Protein AF-A0A9Q3GVM1-F1 (afdb_monomer)

Radius of gyration: 30.24 Å; Cα contacts (8 Å, |Δi|>4): 97; chains: 1; bounding box: 87×35×81 Å

Organism: NCBI:txid1389203

Sequence (156 aa):
MEDAHLLWEKINEQYASKTAINCGHVIMNWVSIVYKGNLDKFIKKCQKSLVNIASVSIKISPDVLSYIILWKLCDNRSMSHLADNLAMSTEATENPSNNLNQLQNYARNLESKQKTHKEEQQSTALISTSSNNPSCLVYYCANGILNPLNTTHKPN

Secondary structure (DSSP, 8-state):
-HHHHHHHHHHHHHHSTTSHHHHHHHHHHHHT----S-HHHHHHHHHHHHHHHHHTT----HHHHHHHHHHHHHTSTTTHHHHHHHHT-HHHHH-HHHHHHHHHHHHHHHHHHHHHHHHHHHS-------------------TT---TT-------

Solvent-accessible surface area (backbone atoms only — not comparable to full-atom values): 9407 Å² total; per-residue (Å²): 122,69,67,61,54,55,51,49,49,54,49,46,56,65,69,30,51,72,26,70,66,47,40,47,52,48,51,51,57,51,68,68,58,67,66,80,90,46,66,69,66,40,48,54,51,50,55,56,40,52,54,50,41,60,65,31,71,62,91,68,61,46,41,60,51,16,51,52,56,33,53,42,34,40,83,38,80,90,37,26,67,59,28,54,58,40,69,74,29,65,73,33,26,59,30,42,65,44,31,47,49,54,51,50,52,51,53,54,54,53,54,52,55,54,49,55,59,51,51,64,73,67,69,80,78,86,83,87,75,92,66,97,72,79,83,83,76,84,80,78,75,72,86,88,56,84,59,94,85,68,88,79,82,82,82,132

Mean predicted aligned error: 15.11 Å

pLDDT: mean 78.0, std 19.66, range [35.25, 97.31]

Structure (mmCIF, N/CA/C/O backbone):
data_AF-A0A9Q3GVM1-F1
#
_entry.id   AF-A0A9Q3GVM1-F1
#
loop_
_atom_site.group_PDB
_atom_site.id
_atom_site.type_symbol
_atom_site.label_atom_id
_atom_site.label_alt_id
_atom_site.label_comp_id
_atom_site.label_asym_id
_atom_site.label_entity_id
_atom_site.label_seq_id
_atom_site.pdbx_PDB_ins_code
_atom_site.Cartn_x
_atom_site.Cartn_y
_atom_site.Cartn_z
_atom_site.occupancy
_atom_site.B_iso_or_equiv
_atom_site.auth_seq_id
_atom_site.auth_comp_id
_atom_site.auth_asym_id
_atom_site.auth_atom_id
_atom_site.pdbx_PDB_model_num
ATOM 1 N N . MET A 1 1 ? 37.109 -9.258 -25.717 1.00 55.88 1 MET A N 1
ATOM 2 C CA . MET A 1 1 ? 36.648 -8.977 -24.338 1.00 55.88 1 MET A CA 1
ATOM 3 C C . MET A 1 1 ? 35.441 -8.034 -24.349 1.00 55.88 1 MET A C 1
ATOM 5 O O . MET A 1 1 ? 34.620 -8.151 -23.452 1.00 55.88 1 MET A O 1
ATOM 9 N N . GLU A 1 2 ? 35.273 -7.209 -25.397 1.00 60.53 2 GLU A N 1
ATOM 10 C CA . GLU A 1 2 ? 34.075 -6.398 -25.709 1.00 60.53 2 GLU A CA 1
ATOM 11 C C . GLU A 1 2 ? 32.703 -7.075 -25.522 1.00 60.53 2 GLU A C 1
ATOM 13 O O . GLU A 1 2 ? 31.755 -6.427 -25.086 1.00 60.53 2 GLU A O 1
ATOM 18 N N . ASP A 1 3 ? 32.575 -8.365 -25.839 1.00 79.94 3 ASP A N 1
ATOM 19 C CA . ASP A 1 3 ? 31.263 -9.016 -25.991 1.00 79.94 3 ASP A CA 1
ATOM 20 C C . ASP A 1 3 ? 30.496 -9.179 -24.664 1.00 79.94 3 ASP A C 1
ATOM 22 O O . ASP A 1 3 ? 29.283 -8.989 -24.587 1.00 79.94 3 ASP A O 1
ATOM 26 N N . ALA A 1 4 ? 31.217 -9.465 -23.575 1.00 83.88 4 ALA A N 1
ATOM 27 C CA . ALA A 1 4 ? 30.615 -9.628 -22.251 1.00 83.88 4 ALA A CA 1
ATOM 28 C C . ALA A 1 4 ? 30.159 -8.287 -21.652 1.00 83.88 4 ALA A C 1
ATOM 30 O O . ALA A 1 4 ? 29.142 -8.237 -20.962 1.00 83.88 4 ALA A O 1
ATOM 31 N N . HIS A 1 5 ? 30.885 -7.202 -21.936 1.00 84.81 5 HIS A N 1
ATOM 32 C CA . HIS A 1 5 ? 30.532 -5.862 -21.470 1.00 84.81 5 HIS A CA 1
ATOM 33 C C . HIS A 1 5 ? 29.273 -5.347 -22.176 1.00 84.81 5 HIS A C 1
ATOM 35 O O . HIS A 1 5 ? 28.355 -4.877 -21.514 1.00 84.81 5 HIS A O 1
ATOM 41 N N . LEU A 1 6 ? 29.185 -5.516 -23.500 1.00 87.19 6 LEU A N 1
ATOM 42 C CA . LEU A 1 6 ? 27.993 -5.166 -24.282 1.00 87.19 6 LEU A CA 1
ATOM 43 C C . LEU A 1 6 ? 26.763 -5.981 -23.864 1.00 87.19 6 LEU A C 1
ATOM 45 O O . LEU A 1 6 ? 25.651 -5.454 -23.807 1.00 87.19 6 LEU A O 1
ATOM 49 N N . LEU A 1 7 ? 26.947 -7.267 -23.549 1.00 85.88 7 LEU A N 1
ATOM 50 C CA . LEU A 1 7 ? 25.876 -8.102 -23.010 1.00 85.88 7 LEU A CA 1
ATOM 51 C C . LEU A 1 7 ? 25.426 -7.609 -21.628 1.00 85.88 7 LEU A C 1
ATOM 53 O O . LEU A 1 7 ? 24.225 -7.500 -21.382 1.00 85.88 7 LEU A O 1
ATOM 57 N N . TRP A 1 8 ? 26.371 -7.284 -20.743 1.00 86.19 8 TRP A N 1
ATOM 58 C CA . TRP A 1 8 ? 26.074 -6.746 -19.417 1.00 86.19 8 TRP A CA 1
ATOM 59 C C . TRP A 1 8 ? 25.360 -5.397 -19.488 1.00 86.19 8 TRP A C 1
ATOM 61 O O . TRP A 1 8 ? 24.396 -5.186 -18.761 1.00 86.19 8 TRP A O 1
ATOM 71 N N . GLU A 1 9 ? 25.773 -4.513 -20.394 1.00 84.06 9 GLU A N 1
ATOM 72 C CA . GLU A 1 9 ? 25.133 -3.220 -20.621 1.00 84.06 9 GLU A CA 1
ATOM 73 C C . GLU A 1 9 ? 23.702 -3.393 -21.129 1.00 84.06 9 GLU A C 1
ATOM 75 O O . GLU A 1 9 ? 22.794 -2.817 -20.545 1.00 84.06 9 GLU A O 1
ATOM 80 N N . LYS A 1 10 ? 23.456 -4.281 -22.102 1.00 81.06 10 LYS A N 1
ATOM 81 C CA . LYS A 1 10 ? 22.091 -4.597 -22.564 1.00 81.06 10 LYS A CA 1
ATOM 82 C C . LYS A 1 10 ? 21.211 -5.199 -21.470 1.00 81.06 10 LYS A C 1
ATOM 84 O O . LYS A 1 10 ? 20.034 -4.861 -21.378 1.00 81.06 10 LYS A O 1
ATOM 89 N N . ILE A 1 11 ? 21.752 -6.097 -20.646 1.00 78.12 11 ILE A N 1
ATOM 90 C CA . ILE A 1 11 ? 21.030 -6.654 -19.492 1.00 78.12 11 ILE A CA 1
ATOM 91 C C . ILE A 1 11 ? 20.723 -5.529 -18.504 1.00 78.12 11 ILE A C 1
ATOM 93 O O . ILE A 1 11 ? 19.580 -5.368 -18.087 1.00 78.12 11 ILE A O 1
ATOM 97 N N . ASN A 1 12 ? 21.715 -4.714 -18.159 1.00 78.56 12 ASN A N 1
ATOM 98 C CA . ASN A 1 12 ? 21.537 -3.614 -17.229 1.00 78.56 12 ASN A CA 1
ATOM 99 C C . ASN A 1 12 ? 20.555 -2.573 -17.774 1.00 78.56 12 ASN A C 1
ATOM 101 O O . ASN A 1 12 ? 19.733 -2.090 -17.019 1.00 78.56 12 ASN A O 1
ATOM 105 N N . GLU A 1 13 ? 20.560 -2.276 -19.070 1.00 75.06 13 GLU A N 1
ATOM 106 C CA . GLU A 1 13 ? 19.578 -1.401 -19.705 1.00 75.06 13 GLU A CA 1
ATOM 107 C C . GLU A 1 13 ? 18.172 -1.983 -19.641 1.00 75.06 13 GLU A C 1
ATOM 109 O O . GLU A 1 13 ? 17.258 -1.245 -19.310 1.00 75.06 13 GLU A O 1
ATOM 114 N N . GLN A 1 14 ? 17.981 -3.280 -19.908 1.00 69.75 14 GLN A N 1
ATOM 115 C CA . GLN A 1 14 ? 16.661 -3.929 -19.881 1.00 69.75 14 GLN A CA 1
ATOM 116 C C . GLN A 1 14 ? 16.097 -4.083 -18.460 1.00 69.75 14 GLN A C 1
ATOM 118 O O . GLN A 1 14 ? 14.895 -3.904 -18.234 1.00 69.75 14 GLN A O 1
ATOM 123 N N . TYR A 1 15 ? 16.964 -4.390 -17.496 1.00 66.56 15 TYR A N 1
ATOM 124 C CA . TYR A 1 15 ? 16.603 -4.632 -16.097 1.00 66.56 15 TYR A CA 1
ATOM 125 C C . TYR A 1 15 ? 16.857 -3.429 -15.180 1.00 66.56 15 TYR A C 1
ATOM 127 O O . TYR A 1 15 ? 16.572 -3.502 -13.982 1.00 66.56 15 TYR A O 1
ATOM 135 N N . ALA A 1 16 ? 17.348 -2.309 -15.716 1.00 69.81 16 ALA A N 1
ATOM 136 C CA . ALA A 1 16 ? 17.478 -1.065 -14.973 1.00 69.81 16 ALA A CA 1
ATOM 137 C C . ALA A 1 16 ? 16.111 -0.648 -14.444 1.00 69.81 16 ALA A C 1
ATOM 139 O O . ALA A 1 16 ? 15.086 -0.749 -15.124 1.00 69.81 16 ALA A O 1
ATOM 140 N N . SER A 1 17 ? 16.107 -0.084 -13.238 1.00 63.31 17 SER A N 1
ATOM 141 C CA . SER A 1 17 ? 14.881 0.294 -12.537 1.00 63.31 17 SER A CA 1
ATOM 142 C C . SER A 1 17 ? 13.972 1.250 -13.324 1.00 63.31 17 SER A C 1
ATOM 144 O O . SER A 1 17 ? 12.787 1.338 -13.018 1.00 63.31 17 SER A O 1
ATOM 146 N N . LYS A 1 18 ? 14.507 1.926 -14.349 1.00 68.06 18 LYS A N 1
ATOM 147 C CA . LYS A 1 18 ? 13.853 2.980 -15.134 1.00 68.06 18 LYS A CA 1
ATOM 148 C C . LYS A 1 18 ? 13.241 2.518 -16.462 1.00 68.06 18 LYS A C 1
ATOM 150 O O . LYS A 1 18 ? 12.674 3.354 -17.163 1.00 68.06 18 LYS A O 1
ATOM 155 N N . THR A 1 19 ? 13.349 1.244 -16.850 1.00 81.44 19 THR A N 1
ATOM 156 C CA . THR A 1 19 ? 12.702 0.799 -18.096 1.00 81.44 19 THR A CA 1
ATOM 157 C C . THR A 1 19 ? 11.186 0.853 -17.985 1.00 81.44 19 THR A C 1
ATOM 159 O O . THR A 1 19 ? 10.612 0.578 -16.930 1.00 81.44 19 THR A O 1
ATOM 162 N N . ALA A 1 20 ? 10.512 1.153 -19.098 1.00 84.44 20 ALA A N 1
ATOM 163 C CA . ALA A 1 20 ? 9.051 1.150 -19.158 1.00 84.44 20 ALA A CA 1
ATOM 164 C C . ALA A 1 20 ? 8.457 -0.206 -18.730 1.00 84.44 20 ALA A C 1
ATOM 166 O O . ALA A 1 20 ? 7.422 -0.245 -18.067 1.00 84.44 20 ALA A O 1
ATOM 167 N N . ILE A 1 21 ? 9.146 -1.307 -19.052 1.00 85.75 21 ILE A N 1
ATOM 168 C CA . ILE A 1 21 ? 8.759 -2.668 -18.664 1.00 85.75 21 ILE A CA 1
ATOM 169 C C . ILE A 1 21 ? 8.807 -2.827 -17.141 1.00 85.75 21 ILE A C 1
ATOM 171 O O . ILE A 1 21 ? 7.827 -3.264 -16.538 1.00 85.75 21 ILE A O 1
ATOM 175 N N . ASN A 1 22 ? 9.910 -2.431 -16.498 1.00 86.00 22 ASN A N 1
ATOM 176 C CA . ASN A 1 22 ? 10.043 -2.552 -15.050 1.00 86.00 22 ASN A CA 1
ATOM 177 C C . ASN A 1 22 ? 9.057 -1.638 -14.300 1.00 86.00 22 ASN A C 1
ATOM 179 O O . ASN A 1 22 ? 8.404 -2.076 -13.350 1.00 86.00 22 ASN A O 1
ATOM 183 N N . CYS A 1 23 ? 8.868 -0.403 -14.774 1.00 89.00 23 CYS A N 1
ATOM 184 C CA . CYS A 1 23 ? 7.817 0.492 -14.286 1.00 89.00 23 CYS A CA 1
ATOM 185 C C . CYS A 1 23 ? 6.429 -0.160 -14.394 1.00 89.00 23 CYS A C 1
ATOM 187 O O . CYS A 1 23 ? 5.670 -0.171 -13.423 1.00 89.00 23 CYS A O 1
ATOM 189 N N . GLY A 1 24 ? 6.121 -0.757 -15.550 1.00 90.62 24 GLY A N 1
ATOM 190 C CA . GLY A 1 24 ? 4.880 -1.488 -15.792 1.00 90.62 24 GLY A CA 1
ATOM 191 C C . GLY A 1 24 ? 4.673 -2.620 -14.789 1.00 90.62 24 GLY A C 1
ATOM 192 O O . GLY A 1 24 ? 3.620 -2.688 -14.159 1.00 90.62 24 GLY A O 1
ATOM 193 N N . HIS A 1 25 ? 5.690 -3.452 -14.556 1.00 91.56 25 HIS A N 1
ATOM 194 C CA . HIS A 1 25 ? 5.622 -4.530 -13.566 1.00 91.56 25 HIS A CA 1
ATOM 195 C C . HIS A 1 25 ? 5.365 -4.022 -12.145 1.00 91.56 25 HIS A C 1
ATOM 197 O O . HIS A 1 25 ? 4.539 -4.589 -11.427 1.00 91.56 25 HIS A O 1
ATOM 203 N N . VAL A 1 26 ? 6.037 -2.949 -11.722 1.00 93.19 26 VAL A N 1
ATOM 204 C CA 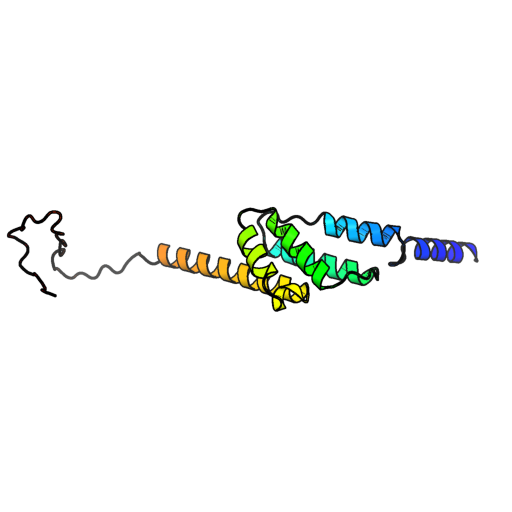. VAL A 1 26 ? 5.821 -2.372 -10.388 1.00 93.19 26 VAL A CA 1
ATOM 205 C C . VAL A 1 26 ? 4.393 -1.850 -10.231 1.00 93.19 26 VAL A C 1
ATOM 207 O O . VAL A 1 26 ? 3.750 -2.140 -9.219 1.00 93.19 26 VAL A O 1
ATOM 210 N N . ILE A 1 27 ? 3.862 -1.150 -11.236 1.00 93.19 27 ILE A N 1
ATOM 211 C CA . ILE A 1 27 ? 2.485 -0.641 -11.205 1.00 93.19 27 ILE A CA 1
ATOM 212 C C . ILE A 1 27 ? 1.460 -1.776 -11.272 1.00 93.19 27 ILE A C 1
ATOM 214 O O . ILE A 1 27 ? 0.503 -1.768 -10.502 1.00 93.19 27 ILE A O 1
ATOM 218 N N . MET A 1 28 ? 1.657 -2.790 -12.116 1.00 94.25 28 MET A N 1
ATOM 219 C CA . MET A 1 28 ? 0.765 -3.956 -12.170 1.00 94.25 28 MET A CA 1
ATOM 220 C C . MET A 1 28 ? 0.714 -4.682 -10.822 1.00 94.25 28 MET A C 1
ATOM 222 O O . MET A 1 28 ? -0.368 -5.002 -10.323 1.00 94.25 28 MET A O 1
ATOM 226 N N . ASN A 1 29 ? 1.871 -4.863 -10.180 1.00 94.62 29 ASN A N 1
ATOM 227 C CA . ASN A 1 29 ? 1.949 -5.431 -8.839 1.00 94.62 29 ASN A CA 1
ATOM 228 C C . ASN A 1 29 ? 1.194 -4.571 -7.817 1.00 94.62 29 ASN A C 1
ATOM 230 O O . ASN A 1 29 ? 0.423 -5.117 -7.029 1.00 94.62 29 ASN A O 1
ATOM 234 N N . TRP A 1 30 ? 1.345 -3.244 -7.858 1.00 95.19 30 TRP A N 1
ATOM 235 C CA . TRP A 1 30 ? 0.595 -2.316 -7.004 1.00 95.19 30 TRP A CA 1
ATOM 236 C C . TRP A 1 30 ? -0.922 -2.426 -7.197 1.00 95.19 30 TRP A C 1
ATOM 238 O O . TRP A 1 30 ? -1.682 -2.563 -6.232 1.00 95.19 30 TRP A O 1
ATOM 248 N N . VAL A 1 31 ? -1.383 -2.409 -8.448 1.00 93.38 31 VAL A N 1
ATOM 249 C CA . VAL A 1 31 ? -2.808 -2.492 -8.787 1.00 93.38 31 VAL A CA 1
ATOM 250 C C . VAL A 1 31 ? -3.399 -3.825 -8.323 1.00 93.38 31 VAL A C 1
ATOM 252 O O . VAL A 1 31 ? -4.497 -3.824 -7.774 1.00 93.38 31 VAL A O 1
ATOM 255 N N . SER A 1 32 ? -2.644 -4.926 -8.404 1.00 94.69 32 SER A N 1
ATOM 256 C CA . SER A 1 32 ? -3.082 -6.264 -7.972 1.00 94.69 32 SER A CA 1
ATOM 257 C C . SER A 1 32 ? -3.294 -6.432 -6.456 1.00 94.69 32 SER A C 1
ATOM 259 O O . SER A 1 32 ? -3.838 -7.447 -6.007 1.00 94.69 32 SER A O 1
ATOM 261 N N . ILE A 1 33 ? -2.858 -5.470 -5.634 1.00 95.62 33 ILE A N 1
ATOM 262 C CA . ILE A 1 33 ? -3.082 -5.520 -4.187 1.00 95.62 33 ILE A CA 1
ATOM 263 C C . ILE A 1 33 ? -4.568 -5.308 -3.901 1.00 95.62 33 ILE A C 1
ATOM 265 O O . ILE A 1 33 ? -5.114 -4.241 -4.179 1.00 95.62 33 ILE A O 1
ATOM 269 N N . VAL A 1 34 ? -5.178 -6.320 -3.282 1.00 93.50 34 VAL A N 1
ATOM 270 C CA . VAL A 1 34 ? -6.579 -6.341 -2.847 1.00 93.50 34 VAL A CA 1
ATOM 271 C C 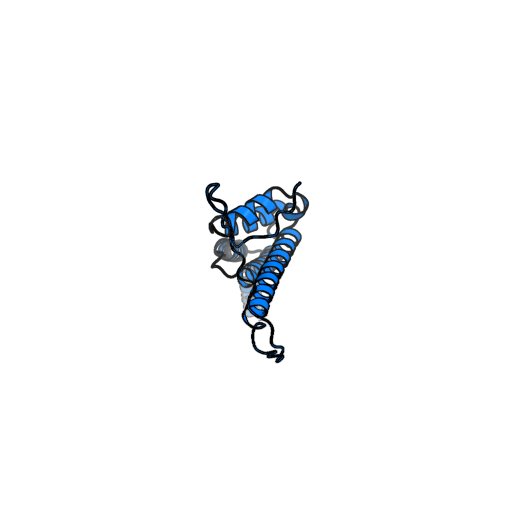. VAL A 1 34 ? -6.640 -6.684 -1.361 1.00 93.50 34 VAL A C 1
ATOM 273 O O . VAL A 1 34 ? -5.922 -7.581 -0.891 1.00 93.50 34 VAL A O 1
ATOM 276 N N . TYR A 1 35 ? -7.503 -5.990 -0.620 1.00 94.81 35 TYR A N 1
ATOM 277 C CA . TYR A 1 35 ? -7.791 -6.310 0.772 1.00 94.81 35 TYR A CA 1
ATOM 278 C C . TYR A 1 35 ? -8.587 -7.620 0.882 1.00 94.81 35 TYR A C 1
ATOM 280 O O . TYR A 1 35 ? -9.634 -7.791 0.266 1.00 94.81 35 TYR A O 1
ATOM 288 N N . LYS A 1 36 ? -8.085 -8.567 1.684 1.00 93.06 36 LYS A N 1
ATOM 289 C CA . LYS A 1 36 ? -8.674 -9.912 1.854 1.00 93.06 36 LYS A CA 1
ATOM 290 C C . LYS A 1 36 ? -9.006 -10.232 3.317 1.00 93.06 36 LYS A C 1
ATOM 292 O O . LYS A 1 36 ? -8.790 -11.352 3.764 1.00 93.06 36 LYS A O 1
ATOM 297 N N . GLY A 1 37 ? -9.445 -9.233 4.086 1.00 90.81 37 GLY A N 1
ATOM 298 C CA . GLY A 1 37 ? -9.886 -9.415 5.478 1.00 90.81 37 GLY A CA 1
ATOM 299 C C . GLY A 1 37 ? -8.785 -9.370 6.546 1.00 90.81 37 GLY A C 1
ATOM 300 O O . GLY A 1 37 ? -9.093 -9.417 7.729 1.00 90.81 37 GLY A O 1
ATOM 301 N N . ASN A 1 38 ? -7.508 -9.251 6.167 1.00 92.12 38 ASN A N 1
ATOM 302 C CA . ASN A 1 38 ? -6.402 -9.071 7.114 1.00 92.12 38 ASN A CA 1
ATOM 303 C C . ASN A 1 38 ? -5.721 -7.719 6.868 1.00 92.12 38 ASN A C 1
ATOM 305 O O . ASN A 1 38 ? -5.032 -7.541 5.857 1.00 92.12 38 ASN A O 1
ATOM 309 N N . LEU A 1 39 ? -5.952 -6.774 7.784 1.00 93.19 39 LEU A N 1
ATOM 310 C CA . LEU A 1 39 ? -5.525 -5.381 7.645 1.00 93.19 39 LEU A CA 1
ATOM 311 C C . LEU A 1 39 ? -4.007 -5.227 7.754 1.00 93.19 39 LEU A C 1
ATOM 313 O O . LEU A 1 39 ? -3.411 -4.592 6.891 1.00 93.19 39 LEU A O 1
ATOM 317 N N . ASP A 1 40 ? -3.357 -5.916 8.688 1.00 93.88 40 ASP A N 1
ATOM 318 C CA . ASP A 1 40 ? -1.894 -5.910 8.809 1.00 93.88 40 ASP A CA 1
ATOM 319 C C . ASP A 1 40 ? -1.192 -6.423 7.547 1.00 93.88 40 ASP A C 1
ATOM 321 O O . ASP A 1 40 ? -0.224 -5.836 7.057 1.00 93.88 40 ASP A O 1
ATOM 325 N N . LYS A 1 41 ? -1.676 -7.534 6.980 1.00 95.25 41 LYS A N 1
ATOM 326 C CA . LYS A 1 41 ? -1.120 -8.103 5.747 1.00 95.25 41 LYS A CA 1
ATOM 327 C C . LYS A 1 41 ? -1.328 -7.162 4.564 1.00 95.25 41 LYS A C 1
ATOM 329 O O . LYS A 1 41 ? -0.467 -7.100 3.688 1.00 95.25 41 LYS A O 1
ATOM 334 N N . PHE A 1 42 ? -2.458 -6.462 4.521 1.00 96.00 42 PHE A N 1
ATOM 335 C CA . PHE A 1 42 ? -2.728 -5.440 3.516 1.00 96.00 42 PHE A CA 1
ATOM 336 C C . PHE A 1 42 ? -1.771 -4.249 3.660 1.00 96.00 42 PHE A C 1
ATOM 338 O O . PHE A 1 42 ? -1.068 -3.937 2.700 1.00 96.00 42 PHE A O 1
ATOM 345 N N . ILE A 1 43 ? -1.644 -3.679 4.862 1.00 95.88 43 ILE A N 1
ATOM 346 C CA . ILE A 1 43 ? -0.742 -2.556 5.163 1.00 95.88 43 ILE A CA 1
ATOM 347 C C . ILE A 1 43 ? 0.696 -2.893 4.758 1.00 95.88 43 ILE A C 1
ATOM 349 O O . ILE A 1 43 ? 1.315 -2.145 4.002 1.00 95.88 43 ILE A O 1
ATOM 353 N N . LYS A 1 44 ? 1.212 -4.061 5.166 1.00 96.56 44 LYS A N 1
ATOM 354 C CA . LYS A 1 44 ? 2.577 -4.504 4.821 1.00 96.56 44 LYS A CA 1
ATOM 355 C C . LYS A 1 44 ? 2.796 -4.620 3.311 1.00 96.56 44 LYS A C 1
ATOM 357 O O . LYS A 1 44 ? 3.862 -4.265 2.807 1.00 96.56 44 LYS A O 1
ATOM 362 N N . LYS A 1 45 ? 1.798 -5.113 2.567 1.00 97.31 45 LYS A N 1
ATOM 363 C CA . LYS A 1 45 ? 1.861 -5.164 1.098 1.00 97.31 45 LYS A CA 1
ATOM 364 C C . LYS A 1 45 ? 1.896 -3.764 0.497 1.00 97.31 45 LYS A C 1
ATOM 366 O O . LYS A 1 45 ? 2.693 -3.531 -0.409 1.00 97.31 45 LYS A O 1
ATOM 371 N N . CYS A 1 46 ? 1.077 -2.847 1.011 1.00 96.81 46 CYS A N 1
ATOM 372 C CA . CYS A 1 46 ? 1.060 -1.469 0.546 1.00 96.81 46 CYS A CA 1
ATOM 373 C C . CYS A 1 46 ? 2.407 -0.779 0.788 1.00 96.81 46 CYS A C 1
ATOM 375 O O . CYS A 1 46 ? 2.987 -0.256 -0.158 1.00 96.81 46 CYS A O 1
ATOM 377 N N . GLN A 1 47 ? 2.961 -0.877 2.000 1.00 96.50 47 GLN A N 1
ATOM 378 C CA . GLN A 1 47 ? 4.284 -0.339 2.344 1.00 96.50 47 GLN A CA 1
ATOM 379 C C . GLN A 1 47 ? 5.376 -0.861 1.404 1.00 96.50 47 GLN A C 1
ATOM 381 O O . GLN A 1 47 ? 6.117 -0.078 0.813 1.00 96.50 47 GLN A O 1
ATOM 386 N N . LYS A 1 48 ? 5.437 -2.185 1.200 1.00 96.12 48 LYS A N 1
ATOM 387 C CA . LYS A 1 48 ? 6.408 -2.800 0.285 1.00 96.12 48 LYS A CA 1
ATOM 388 C C . LYS A 1 48 ? 6.270 -2.259 -1.139 1.00 96.12 48 LYS A C 1
ATOM 390 O O . LYS A 1 48 ? 7.266 -1.993 -1.803 1.00 96.12 48 LYS A O 1
ATOM 395 N N . SER A 1 49 ? 5.041 -2.099 -1.619 1.00 95.06 49 SER A N 1
ATOM 396 C CA . SER A 1 49 ? 4.812 -1.623 -2.978 1.00 95.06 49 SER A CA 1
ATOM 397 C C . SER A 1 49 ? 5.104 -0.134 -3.151 1.00 95.06 49 SER A C 1
ATOM 399 O O . SER A 1 49 ? 5.568 0.246 -4.219 1.00 95.06 49 SER A O 1
ATOM 401 N N . LEU A 1 50 ? 4.893 0.698 -2.128 1.00 94.88 50 LEU A N 1
ATOM 402 C CA . LEU A 1 50 ? 5.288 2.111 -2.157 1.00 94.88 50 LEU A CA 1
ATOM 403 C C . LEU A 1 50 ? 6.808 2.261 -2.287 1.00 94.88 50 LEU A C 1
ATOM 405 O O . LEU A 1 50 ? 7.274 3.061 -3.094 1.00 94.88 50 LEU A O 1
ATOM 409 N N . VAL A 1 51 ? 7.580 1.436 -1.570 1.00 93.62 51 VAL A N 1
ATOM 410 C CA . VAL A 1 51 ? 9.045 1.378 -1.720 1.00 93.62 51 VAL A CA 1
ATOM 411 C C . VAL A 1 51 ? 9.431 0.978 -3.147 1.00 93.62 51 VAL A C 1
ATOM 413 O O . VAL A 1 51 ? 10.293 1.609 -3.757 1.00 93.62 51 VAL A O 1
ATOM 416 N N . ASN A 1 52 ? 8.754 -0.021 -3.720 1.00 92.12 52 ASN A N 1
ATOM 417 C CA . ASN A 1 52 ? 9.001 -0.428 -5.104 1.00 92.12 52 ASN A CA 1
ATOM 418 C C . ASN A 1 52 ? 8.669 0.693 -6.102 1.00 92.12 52 ASN A C 1
ATOM 420 O O . ASN A 1 52 ? 9.456 0.931 -7.014 1.00 92.12 52 ASN A O 1
ATOM 424 N N . ILE A 1 53 ? 7.555 1.411 -5.925 1.00 92.06 53 ILE A N 1
ATOM 425 C CA . ILE A 1 53 ? 7.171 2.553 -6.777 1.00 92.06 53 ILE A CA 1
ATOM 426 C C . ILE A 1 53 ? 8.231 3.658 -6.705 1.00 92.06 53 ILE A C 1
ATOM 428 O O . ILE A 1 53 ? 8.655 4.171 -7.741 1.00 92.06 53 ILE A O 1
ATOM 432 N N . ALA A 1 54 ? 8.718 3.973 -5.503 1.00 89.62 54 ALA A N 1
ATOM 433 C CA . ALA A 1 54 ? 9.793 4.944 -5.319 1.00 89.62 54 ALA A CA 1
ATOM 434 C C . ALA A 1 54 ? 11.098 4.509 -6.020 1.00 89.62 54 ALA A C 1
ATOM 436 O O . ALA A 1 54 ? 11.804 5.344 -6.582 1.00 89.62 54 ALA A O 1
ATOM 437 N N . SER A 1 55 ? 11.394 3.202 -6.056 1.00 88.06 55 SER A N 1
ATOM 438 C CA . SER A 1 55 ? 12.615 2.6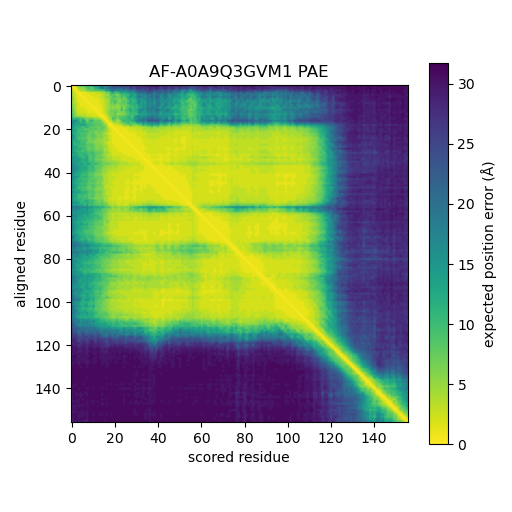66 -6.683 1.00 88.06 55 SER A CA 1
ATOM 439 C C . SER A 1 55 ? 12.659 2.813 -8.211 1.00 88.06 55 SER A C 1
ATOM 441 O O . SER A 1 55 ? 13.742 2.912 -8.791 1.00 88.06 55 SER A O 1
ATOM 443 N N . VAL A 1 56 ? 11.494 2.880 -8.867 1.00 87.38 56 VAL A N 1
ATOM 444 C CA . VAL A 1 56 ? 11.374 2.982 -10.334 1.00 87.38 56 VAL A CA 1
ATOM 445 C C . VAL A 1 56 ? 11.201 4.419 -10.835 1.00 87.38 56 VAL A C 1
ATOM 447 O O . VAL A 1 56 ? 10.958 4.648 -12.014 1.00 87.38 56 VAL A O 1
ATOM 450 N N . SER A 1 57 ? 11.379 5.414 -9.952 1.00 75.56 57 SER A N 1
ATOM 451 C CA . SER A 1 57 ? 11.328 6.852 -10.281 1.00 75.56 57 SER A CA 1
ATOM 452 C C . SER A 1 57 ? 10.023 7.314 -10.954 1.00 75.56 57 SER A C 1
ATOM 454 O O . SER A 1 57 ? 10.017 8.320 -11.668 1.00 75.56 57 SER A O 1
ATOM 456 N N . ILE A 1 58 ? 8.906 6.614 -10.727 1.00 81.12 58 ILE A N 1
ATOM 457 C CA . ILE A 1 58 ? 7.595 7.046 -11.221 1.00 81.12 58 ILE A CA 1
ATOM 458 C C . ILE A 1 58 ? 7.110 8.199 -10.340 1.00 81.12 58 ILE A C 1
ATOM 460 O O . ILE A 1 58 ? 6.984 8.063 -9.124 1.00 81.12 58 ILE A O 1
ATOM 464 N N . LYS A 1 59 ? 6.810 9.341 -10.962 1.00 85.56 59 LYS A N 1
ATOM 465 C CA . LYS A 1 59 ? 6.242 10.503 -10.273 1.00 85.56 59 LYS A CA 1
ATOM 466 C C . LYS A 1 59 ? 4.728 10.333 -10.155 1.00 85.56 59 LYS A C 1
ATOM 468 O O . LYS A 1 59 ? 3.994 10.699 -11.066 1.00 85.56 59 LYS A O 1
ATOM 473 N N . ILE A 1 60 ? 4.276 9.763 -9.042 1.00 89.62 60 ILE A N 1
ATOM 474 C CA . ILE A 1 60 ? 2.863 9.762 -8.641 1.00 89.62 60 ILE A CA 1
ATOM 475 C C . ILE A 1 60 ? 2.733 10.684 -7.438 1.00 89.62 60 ILE A C 1
ATOM 477 O O . ILE A 1 60 ? 3.559 10.626 -6.526 1.00 89.62 60 ILE A O 1
ATOM 481 N N . SER A 1 61 ? 1.714 11.537 -7.449 1.00 94.25 61 SER A N 1
ATOM 482 C CA . SER A 1 61 ? 1.465 12.439 -6.333 1.00 94.25 61 SER A CA 1
ATOM 483 C C . SER A 1 61 ? 1.122 11.642 -5.056 1.00 94.25 61 SER A C 1
ATOM 485 O O . SER A 1 61 ? 0.387 10.650 -5.145 1.00 94.25 61 SER A O 1
ATOM 487 N N . PRO A 1 62 ? 1.668 12.005 -3.877 1.00 93.94 62 PRO A N 1
ATOM 488 C CA . PRO A 1 62 ? 1.433 11.272 -2.631 1.00 93.94 62 PRO A CA 1
ATOM 489 C C . PRO A 1 62 ? -0.046 11.163 -2.247 1.00 93.94 62 PRO A C 1
ATOM 491 O O . PRO A 1 62 ? -0.492 10.094 -1.841 1.00 93.94 62 PRO A O 1
ATOM 494 N N . ASP A 1 63 ? -0.816 12.228 -2.446 1.00 95.25 63 ASP A N 1
ATOM 495 C CA . ASP A 1 63 ? -2.261 12.261 -2.214 1.00 95.25 63 ASP A CA 1
ATOM 496 C C . ASP A 1 63 ? -3.014 11.234 -3.070 1.00 95.25 63 ASP A C 1
ATOM 498 O O . ASP A 1 63 ? -3.827 10.462 -2.561 1.00 95.25 63 ASP A O 1
ATOM 502 N N . VAL A 1 64 ? -2.671 11.132 -4.355 1.00 95.06 64 VAL A N 1
ATOM 503 C CA . VAL A 1 64 ? -3.229 10.126 -5.267 1.00 95.06 64 VAL A CA 1
ATOM 504 C C . VAL A 1 64 ? -2.923 8.715 -4.762 1.00 95.06 64 VAL A C 1
ATOM 506 O O . VAL A 1 64 ? -3.803 7.854 -4.771 1.00 95.06 64 VAL A O 1
ATOM 509 N N . LEU A 1 65 ? -1.705 8.460 -4.271 1.00 95.56 65 LEU A N 1
ATOM 510 C CA . LEU A 1 65 ? -1.359 7.165 -3.677 1.00 95.56 65 LEU A CA 1
ATOM 511 C C . LEU A 1 65 ? -2.187 6.871 -2.419 1.00 95.56 65 LEU A C 1
ATOM 513 O O . LEU A 1 65 ? -2.636 5.734 -2.258 1.00 95.56 65 LEU A O 1
ATOM 517 N N . SER A 1 66 ? -2.435 7.870 -1.568 1.00 96.31 66 SER A N 1
ATOM 518 C CA . SER A 1 66 ? -3.307 7.735 -0.396 1.00 96.31 66 SER A CA 1
ATOM 519 C C . SER A 1 66 ? -4.735 7.359 -0.794 1.00 96.31 66 SER A C 1
ATOM 521 O O . SER A 1 66 ? -5.275 6.380 -0.278 1.00 96.31 66 SER A O 1
ATOM 523 N N . TYR A 1 67 ? -5.335 8.063 -1.758 1.00 95.75 67 TYR A N 1
ATOM 524 C CA . TYR A 1 67 ? -6.689 7.748 -2.227 1.00 95.75 67 TYR A CA 1
ATOM 525 C C . TYR A 1 67 ? -6.775 6.370 -2.888 1.00 95.75 67 TYR A C 1
ATOM 527 O O . TYR A 1 67 ? -7.764 5.666 -2.695 1.00 95.75 67 TYR A O 1
ATOM 535 N N . ILE A 1 68 ? -5.733 5.925 -3.599 1.00 95.44 68 ILE A N 1
ATOM 536 C CA . ILE A 1 68 ? -5.691 4.563 -4.153 1.00 95.44 68 ILE A CA 1
ATOM 537 C C . ILE A 1 68 ? -5.661 3.508 -3.035 1.00 95.44 68 ILE A C 1
ATOM 539 O O . ILE A 1 68 ? -6.305 2.467 -3.169 1.00 95.44 68 ILE A O 1
ATOM 543 N N . ILE A 1 69 ? -4.937 3.743 -1.934 1.00 95.81 69 ILE A N 1
ATOM 544 C CA . ILE A 1 69 ? -4.935 2.831 -0.775 1.00 95.81 69 ILE A CA 1
ATOM 545 C C . ILE A 1 69 ? -6.337 2.730 -0.171 1.00 95.81 69 ILE A C 1
ATOM 547 O O . ILE A 1 69 ? -6.802 1.621 0.097 1.00 95.81 69 ILE A O 1
ATOM 551 N N . LEU A 1 70 ? -7.014 3.865 0.007 1.00 95.25 70 LEU A N 1
ATOM 552 C CA . LEU A 1 70 ? -8.372 3.911 0.549 1.00 95.25 70 LEU A CA 1
ATOM 553 C C . LEU A 1 70 ? -9.382 3.237 -0.381 1.00 95.25 70 LEU A C 1
ATOM 555 O O . LEU A 1 70 ? -10.158 2.399 0.068 1.00 95.25 70 LEU A O 1
ATOM 559 N N . TRP A 1 71 ? -9.308 3.505 -1.684 1.00 94.50 71 TRP A N 1
ATOM 560 C CA . TRP A 1 71 ? -10.156 2.857 -2.684 1.00 94.50 71 TRP A CA 1
ATOM 561 C C . TRP A 1 71 ? -10.039 1.324 -2.635 1.00 94.50 71 TRP A C 1
ATOM 563 O O . TRP A 1 71 ? -11.046 0.620 -2.648 1.00 94.50 71 TRP A O 1
ATOM 573 N N . LYS A 1 72 ? -8.822 0.793 -2.451 1.00 93.81 72 LYS A N 1
ATOM 574 C CA . LYS A 1 72 ? -8.576 -0.653 -2.286 1.00 93.81 72 LYS A CA 1
ATOM 575 C C . LYS A 1 72 ? -9.205 -1.264 -1.026 1.00 93.81 72 LYS A C 1
ATOM 577 O O . LYS A 1 72 ? -9.288 -2.491 -0.929 1.00 93.81 72 LYS A O 1
ATOM 582 N N . LEU A 1 73 ? -9.595 -0.441 -0.051 1.00 92.12 73 LEU A N 1
ATOM 583 C CA . LEU A 1 73 ? -10.344 -0.849 1.140 1.00 92.12 73 LEU A CA 1
ATOM 584 C C . LEU A 1 73 ? -11.857 -0.702 0.948 1.00 92.12 73 LEU A C 1
ATOM 586 O O . LEU A 1 73 ? -12.596 -1.536 1.472 1.00 92.12 73 LEU A O 1
ATOM 590 N N . CYS A 1 74 ? -12.311 0.304 0.190 1.00 87.88 74 CYS A N 1
ATOM 591 C CA . CYS A 1 74 ? -13.731 0.573 -0.074 1.00 87.88 74 CYS A CA 1
ATOM 592 C C . CYS A 1 74 ? -14.469 -0.619 -0.698 1.00 87.88 74 CYS A C 1
ATOM 594 O O . CYS A 1 74 ? -15.638 -0.835 -0.384 1.00 87.88 74 CYS A O 1
ATOM 596 N N . ASP A 1 75 ? -13.785 -1.429 -1.515 1.00 82.56 75 ASP A N 1
ATOM 597 C CA . ASP A 1 75 ? -14.356 -2.646 -2.114 1.00 82.56 75 ASP A CA 1
ATOM 598 C C . ASP A 1 75 ? -14.858 -3.658 -1.067 1.00 82.56 75 ASP A C 1
ATOM 600 O O . ASP A 1 75 ? -15.667 -4.538 -1.368 1.00 82.56 75 ASP A O 1
ATOM 604 N N . ASN A 1 76 ? -14.406 -3.548 0.185 1.00 87.06 76 ASN A N 1
ATOM 605 C CA . ASN A 1 76 ? -14.893 -4.367 1.280 1.00 87.06 76 ASN A CA 1
ATOM 606 C C . ASN A 1 76 ? -15.889 -3.597 2.156 1.00 87.06 76 ASN A C 1
ATOM 608 O O . ASN A 1 76 ? -15.524 -2.650 2.850 1.00 87.06 76 ASN A O 1
ATOM 612 N N . ARG A 1 77 ? -17.137 -4.083 2.215 1.00 84.62 77 ARG A N 1
ATOM 613 C CA . ARG A 1 77 ? -18.226 -3.478 3.003 1.00 84.62 77 ARG A CA 1
ATOM 614 C C . ARG A 1 77 ? -17.865 -3.239 4.475 1.00 84.62 77 ARG A C 1
ATOM 616 O O . ARG A 1 77 ? -18.356 -2.280 5.056 1.00 84.62 77 ARG A O 1
ATOM 623 N N . SER A 1 78 ? -17.039 -4.083 5.100 1.00 85.69 78 SER A N 1
ATOM 624 C CA . SER A 1 78 ? -16.666 -3.872 6.508 1.00 85.69 78 SER A CA 1
ATOM 625 C C . SER A 1 78 ? -15.692 -2.706 6.699 1.00 85.69 78 SER A C 1
ATOM 627 O O . SER A 1 78 ? -15.647 -2.126 7.781 1.00 85.69 78 SER A O 1
ATOM 629 N N . MET A 1 79 ? -14.932 -2.354 5.659 1.00 89.88 79 MET A N 1
ATOM 630 C CA . MET A 1 79 ? -13.897 -1.319 5.687 1.00 89.88 79 MET A CA 1
ATOM 631 C C . MET A 1 79 ? -14.318 -0.027 4.976 1.00 89.88 79 MET A C 1
ATOM 633 O O . MET A 1 79 ? -13.612 0.969 5.103 1.00 89.88 79 MET A O 1
ATOM 637 N N . SER A 1 80 ? -15.454 -0.001 4.272 1.00 90.31 80 SER A N 1
ATOM 638 C CA . SER A 1 80 ? -15.891 1.174 3.503 1.00 90.31 80 SER A CA 1
ATOM 639 C C . SER A 1 80 ? -16.036 2.421 4.377 1.00 90.31 80 SER A C 1
ATOM 641 O O . SER A 1 80 ? -15.436 3.443 4.081 1.00 90.31 80 SER A O 1
ATOM 643 N N . HIS A 1 81 ? -16.699 2.308 5.532 1.00 91.25 81 HIS A N 1
ATOM 644 C CA . HIS A 1 81 ? -16.854 3.426 6.469 1.00 91.25 81 HIS A CA 1
ATOM 645 C C . HIS A 1 81 ? -15.511 3.940 7.017 1.00 91.25 81 HIS A C 1
ATOM 647 O O . HIS A 1 81 ? -15.331 5.136 7.228 1.00 91.25 81 HIS A O 1
ATOM 653 N N . LEU A 1 82 ? -14.544 3.048 7.257 1.00 92.00 82 LEU A N 1
ATOM 654 C CA . LEU A 1 82 ? -13.194 3.448 7.662 1.00 92.00 82 LEU A CA 1
ATOM 655 C C . LEU A 1 82 ? -12.515 4.248 6.545 1.00 92.00 82 LEU A C 1
ATOM 657 O O . LEU A 1 82 ? -11.921 5.291 6.810 1.00 92.00 82 LEU A O 1
ATOM 661 N N . ALA A 1 83 ? -12.604 3.745 5.314 1.00 93.31 83 ALA A N 1
ATOM 662 C CA . ALA A 1 83 ? -11.996 4.373 4.156 1.00 93.31 83 ALA A CA 1
ATOM 663 C C . ALA A 1 83 ? -12.611 5.750 3.868 1.00 93.31 83 ALA A C 1
ATOM 665 O O . ALA A 1 83 ? -11.861 6.700 3.660 1.00 93.31 83 ALA A O 1
ATOM 666 N N . ASP A 1 84 ? -13.936 5.882 3.962 1.00 93.56 84 ASP A N 1
ATOM 667 C CA . ASP A 1 84 ? -14.650 7.150 3.781 1.00 93.56 84 ASP A CA 1
ATOM 668 C C . ASP A 1 84 ? -14.231 8.188 4.832 1.00 93.56 84 ASP A C 1
ATOM 670 O O . ASP A 1 84 ? -13.912 9.328 4.500 1.00 93.56 84 ASP A O 1
ATOM 674 N N . ASN A 1 85 ? -14.147 7.786 6.105 1.00 92.94 85 ASN A N 1
ATOM 675 C CA . ASN A 1 85 ? -13.703 8.682 7.176 1.00 92.94 85 ASN A CA 1
ATOM 676 C C . ASN A 1 85 ? -12.262 9.160 6.977 1.00 92.94 85 ASN A C 1
ATOM 678 O O . ASN A 1 85 ? -11.954 10.325 7.220 1.00 92.94 85 ASN A O 1
ATOM 682 N N . LEU A 1 86 ? -11.372 8.270 6.530 1.00 93.75 86 LEU A N 1
ATOM 683 C CA . LEU A 1 86 ? -9.990 8.638 6.235 1.00 93.75 86 LEU A CA 1
ATOM 684 C C . LEU A 1 86 ? -9.888 9.516 4.987 1.00 93.75 86 LEU A C 1
ATOM 686 O O . LEU A 1 86 ? -9.052 10.411 4.970 1.00 93.75 86 LEU A O 1
ATOM 690 N N . ALA A 1 87 ? -10.739 9.307 3.981 1.00 93.69 87 ALA A N 1
ATOM 691 C CA . ALA A 1 87 ? -10.766 10.117 2.764 1.00 93.69 87 ALA A CA 1
ATOM 692 C C . ALA A 1 87 ? -11.163 11.575 3.041 1.00 93.69 87 ALA A C 1
ATOM 694 O O . ALA A 1 87 ? -10.708 12.474 2.343 1.00 93.69 87 ALA A O 1
ATOM 695 N N . MET A 1 88 ? -11.966 11.816 4.080 1.00 93.56 88 MET A N 1
ATOM 696 C CA . MET A 1 88 ? -12.349 13.164 4.515 1.00 93.56 88 MET A CA 1
ATOM 697 C C . MET A 1 88 ? -11.286 13.852 5.387 1.00 93.56 88 MET A C 1
ATOM 699 O O . MET A 1 88 ? -11.408 15.039 5.684 1.00 93.56 88 MET A O 1
ATOM 703 N N . SER A 1 89 ? -10.246 13.130 5.813 1.00 94.06 89 SER A N 1
ATOM 704 C CA . SER A 1 89 ? -9.163 13.682 6.627 1.00 94.06 89 SER A CA 1
ATOM 705 C C . SER A 1 89 ? -7.994 14.122 5.748 1.00 94.06 89 SER A C 1
ATOM 707 O O . SER A 1 89 ? -7.298 13.299 5.151 1.00 94.06 89 SER A O 1
ATOM 709 N N . THR A 1 90 ? -7.728 15.428 5.709 1.00 91.81 90 THR A N 1
ATOM 710 C CA . THR A 1 90 ? -6.575 15.991 4.987 1.00 91.81 90 THR A CA 1
ATOM 711 C C . THR A 1 90 ? -5.253 15.406 5.490 1.00 91.81 90 THR A C 1
ATOM 713 O O . THR A 1 90 ? -4.412 15.004 4.695 1.00 91.81 90 THR A O 1
ATOM 716 N N . GLU A 1 91 ? -5.094 15.259 6.807 1.00 92.12 91 GLU A N 1
ATOM 717 C CA . GLU A 1 91 ? -3.890 14.679 7.419 1.00 92.12 91 GLU A CA 1
ATOM 718 C C . GLU A 1 91 ? -3.652 13.225 6.970 1.00 92.12 91 GLU A C 1
ATOM 720 O O . GLU A 1 91 ? -2.518 12.812 6.708 1.00 92.12 91 GLU A O 1
ATOM 725 N N . ALA A 1 92 ? -4.729 12.438 6.857 1.00 89.00 92 ALA A N 1
ATOM 726 C CA . ALA A 1 92 ? -4.657 11.038 6.448 1.00 89.00 92 ALA A CA 1
ATOM 727 C C . ALA A 1 92 ? -4.475 10.853 4.934 1.00 89.00 92 ALA A C 1
ATOM 729 O O . ALA A 1 92 ? -4.069 9.769 4.505 1.00 89.00 92 ALA A O 1
ATOM 730 N N . THR A 1 93 ? -4.801 11.865 4.127 1.00 93.38 93 THR A N 1
ATOM 731 C CA . THR A 1 93 ? -4.738 11.805 2.659 1.00 93.38 93 THR A CA 1
ATOM 732 C C . THR A 1 93 ? -3.489 12.473 2.091 1.00 93.38 93 THR A C 1
ATOM 734 O O . THR A 1 93 ? -3.039 12.062 1.029 1.00 93.38 93 THR A O 1
ATOM 737 N N . GLU A 1 94 ? -2.851 13.400 2.809 1.00 94.25 94 GLU A N 1
ATOM 738 C CA . GLU A 1 94 ? -1.651 14.122 2.353 1.00 94.25 94 GLU A CA 1
ATOM 739 C C . GLU A 1 94 ? -0.471 13.197 2.006 1.00 94.25 94 GLU A C 1
ATOM 741 O O . GLU A 1 94 ? 0.264 13.436 1.047 1.00 94.25 94 GLU A O 1
ATOM 746 N N . ASN A 1 95 ? -0.288 12.111 2.765 1.00 94.31 95 ASN A N 1
ATOM 747 C CA . ASN A 1 95 ? 0.805 11.166 2.555 1.00 94.31 95 ASN A CA 1
ATOM 748 C C . ASN A 1 95 ? 0.341 9.718 2.775 1.00 94.31 95 ASN A C 1
ATOM 750 O O . ASN A 1 95 ? -0.286 9.427 3.800 1.00 94.31 95 ASN A O 1
ATOM 754 N N . PRO A 1 96 ? 0.727 8.769 1.901 1.00 95.25 96 PRO A N 1
ATOM 755 C CA . PRO A 1 96 ? 0.323 7.374 2.047 1.00 95.25 96 PRO A CA 1
ATOM 756 C C . PRO A 1 96 ? 0.859 6.742 3.341 1.00 95.25 96 PRO A C 1
ATOM 758 O O . PRO A 1 96 ? 0.266 5.803 3.864 1.00 95.25 96 PRO A O 1
ATOM 761 N N . SER A 1 97 ? 1.949 7.267 3.905 1.00 94.88 97 SER A N 1
ATOM 762 C CA . SER A 1 97 ? 2.481 6.827 5.199 1.00 94.88 97 SER A CA 1
ATOM 763 C C . SER A 1 97 ? 1.548 7.197 6.353 1.00 94.88 97 SER A C 1
ATOM 765 O O . SER A 1 97 ? 1.308 6.366 7.226 1.00 94.88 97 SER A O 1
ATOM 767 N N . ASN A 1 98 ? 0.972 8.405 6.336 1.00 94.31 98 ASN A N 1
ATOM 768 C CA . ASN A 1 98 ? -0.014 8.835 7.332 1.00 94.31 98 ASN A CA 1
ATOM 769 C C . ASN A 1 98 ? -1.263 7.962 7.239 1.00 94.31 98 ASN A C 1
ATOM 771 O O . ASN A 1 98 ? -1.736 7.449 8.252 1.00 94.31 98 ASN A O 1
ATOM 775 N N . ASN A 1 99 ? -1.728 7.715 6.011 1.00 94.38 99 ASN A N 1
ATOM 776 C CA . ASN A 1 99 ? -2.840 6.817 5.736 1.00 94.38 99 ASN A CA 1
ATOM 777 C C . ASN A 1 99 ? -2.624 5.430 6.364 1.00 94.38 99 ASN A C 1
ATOM 779 O O . ASN A 1 99 ? -3.436 4.948 7.152 1.00 94.38 99 ASN A O 1
ATOM 783 N N . LEU A 1 100 ? -1.474 4.814 6.078 1.00 95.69 100 LEU A N 1
ATOM 784 C CA . LEU A 1 100 ? -1.125 3.486 6.580 1.00 95.69 100 LEU A CA 1
ATOM 785 C C . LEU A 1 100 ? -0.928 3.460 8.102 1.00 95.69 100 LEU A C 1
ATOM 787 O O . LEU A 1 100 ? -1.293 2.474 8.740 1.00 95.69 100 LEU A O 1
ATOM 791 N N . ASN A 1 101 ? -0.411 4.536 8.701 1.00 95.25 101 ASN A N 1
ATOM 792 C CA . ASN A 1 101 ? -0.289 4.663 10.154 1.00 95.25 101 ASN A CA 1
ATOM 793 C C . ASN A 1 101 ? -1.661 4.727 10.839 1.00 95.25 101 ASN A C 1
ATOM 795 O O . ASN A 1 101 ? -1.874 4.051 11.847 1.00 95.25 101 ASN A O 1
ATOM 799 N N . GLN A 1 102 ? -2.610 5.479 10.276 1.00 94.25 102 GLN A N 1
ATOM 800 C CA . GLN A 1 102 ? -3.984 5.536 10.783 1.00 94.25 102 GLN A CA 1
ATOM 801 C C . GLN A 1 102 ? -4.670 4.166 10.690 1.00 94.25 102 GLN A C 1
ATOM 803 O O . GLN A 1 102 ? -5.273 3.699 11.659 1.00 94.25 102 GLN A O 1
ATOM 808 N N . LEU A 1 103 ? -4.498 3.462 9.566 1.00 94.25 103 LEU A N 1
ATOM 809 C CA . LEU A 1 103 ? -4.986 2.089 9.401 1.00 94.25 103 LEU A CA 1
ATOM 810 C C . LEU A 1 103 ? -4.359 1.125 10.420 1.00 94.25 103 LEU A C 1
ATOM 812 O O . LEU A 1 103 ? -5.054 0.275 10.978 1.00 94.25 103 LEU A O 1
ATOM 816 N N . GLN A 1 104 ? -3.065 1.269 10.709 1.00 94.50 104 GLN A N 1
ATOM 817 C CA . GLN A 1 104 ? -2.375 0.451 11.707 1.00 94.50 104 GLN A CA 1
ATOM 818 C C . GLN A 1 104 ? -2.891 0.720 13.126 1.00 94.50 104 GLN A C 1
ATOM 820 O O . GLN A 1 104 ? -3.061 -0.216 13.910 1.00 94.50 104 GLN A O 1
ATOM 825 N N . ASN A 1 105 ? -3.164 1.982 13.465 1.00 93.00 105 ASN A N 1
ATOM 826 C CA . ASN A 1 105 ? -3.768 2.350 14.745 1.00 93.00 105 ASN A CA 1
ATOM 827 C C . ASN A 1 105 ? -5.170 1.749 14.882 1.00 93.00 105 ASN A C 1
ATOM 829 O O . ASN A 1 105 ? -5.501 1.179 15.921 1.00 93.00 105 ASN A O 1
ATOM 833 N N . TYR A 1 106 ? -5.966 1.791 13.813 1.00 90.88 106 TYR A N 1
ATOM 834 C CA . TYR A 1 106 ? -7.269 1.138 13.781 1.00 90.88 106 TYR A CA 1
ATOM 835 C C . TYR A 1 106 ? -7.168 -0.383 13.982 1.00 90.88 106 TYR A C 1
ATOM 837 O O . TYR A 1 106 ? -7.905 -0.935 14.800 1.00 90.88 106 TYR A O 1
ATOM 845 N N . ALA A 1 107 ? -6.222 -1.052 13.313 1.00 89.50 107 ALA A N 1
ATOM 846 C CA . ALA A 1 107 ? -5.979 -2.487 13.485 1.00 89.50 107 ALA A CA 1
ATOM 847 C C . ALA A 1 107 ? -5.691 -2.848 14.954 1.00 89.50 107 ALA A C 1
ATOM 849 O O . ALA A 1 107 ? -6.338 -3.729 15.518 1.00 89.50 107 ALA A O 1
ATOM 850 N N . ARG A 1 108 ? -4.794 -2.101 15.612 1.00 90.81 108 ARG A N 1
ATOM 851 C CA . ARG A 1 108 ? -4.457 -2.301 17.034 1.00 90.81 108 ARG A CA 1
ATOM 852 C C . ARG A 1 108 ? -5.657 -2.084 17.958 1.00 90.81 108 ARG A C 1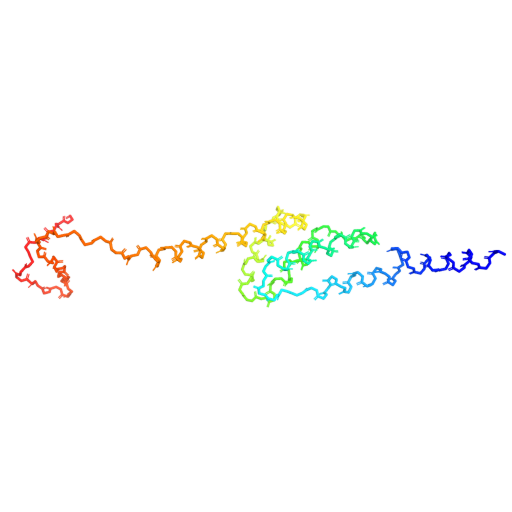
ATOM 854 O O . ARG A 1 108 ? -5.838 -2.832 18.917 1.00 90.81 108 ARG A O 1
ATOM 861 N N . ASN A 1 109 ? -6.491 -1.088 17.661 1.00 87.88 109 ASN A N 1
ATOM 862 C CA . ASN A 1 109 ? -7.696 -0.790 18.439 1.00 87.88 109 ASN A CA 1
ATOM 863 C C . ASN A 1 109 ? -8.778 -1.872 18.302 1.00 87.88 109 ASN A C 1
ATOM 865 O O . ASN A 1 109 ? -9.573 -2.071 19.219 1.00 87.88 109 ASN A O 1
ATOM 869 N N . LEU A 1 110 ? -8.840 -2.571 17.166 1.00 83.56 110 LEU A N 1
ATOM 870 C CA . LEU A 1 110 ? -9.719 -3.730 17.013 1.00 83.56 110 LEU A CA 1
ATOM 871 C C . LEU A 1 110 ? -9.233 -4.913 17.854 1.00 83.56 110 LEU A C 1
ATOM 873 O O . LEU A 1 110 ? -10.036 -5.563 18.522 1.00 83.56 110 LEU A O 1
ATOM 877 N N . GLU A 1 111 ? -7.927 -5.176 17.848 1.00 80.38 111 GLU A N 1
ATOM 878 C CA . GLU A 1 111 ? -7.334 -6.263 18.629 1.00 80.38 111 GLU A CA 1
ATOM 879 C C . GLU A 1 111 ? -7.486 -6.049 20.137 1.00 80.38 111 GLU A C 1
ATOM 881 O O . GLU A 1 111 ? -7.780 -7.000 20.864 1.00 80.38 111 GLU A O 1
ATOM 886 N N . SER A 1 112 ? -7.321 -4.814 20.622 1.00 77.94 112 SER A N 1
ATOM 887 C CA . SER A 1 112 ? -7.497 -4.504 22.043 1.00 77.94 112 SER A CA 1
ATOM 888 C C . SER A 1 112 ? -8.935 -4.748 22.502 1.00 77.94 112 SER A C 1
ATOM 890 O O . SER A 1 112 ? -9.135 -5.449 23.490 1.00 77.94 112 SER A O 1
ATOM 892 N N . LYS A 1 113 ? -9.938 -4.296 21.736 1.00 75.31 113 LYS A N 1
ATOM 893 C CA . LYS A 1 113 ? -11.364 -4.537 22.032 1.00 75.31 113 LYS A CA 1
ATOM 894 C C . LYS A 1 113 ? -11.727 -6.025 22.073 1.00 75.31 113 LYS A C 1
ATOM 896 O O . LYS A 1 113 ? -12.558 -6.435 22.879 1.00 75.31 113 LYS A O 1
ATOM 901 N N . GLN A 1 114 ? -11.107 -6.847 21.225 1.00 68.19 114 GLN A N 1
ATOM 902 C CA . GLN A 1 114 ? -11.330 -8.298 21.232 1.00 68.19 114 GLN A CA 1
ATOM 903 C C . GLN A 1 114 ? -10.736 -8.985 22.468 1.00 68.19 114 GLN A C 1
ATOM 905 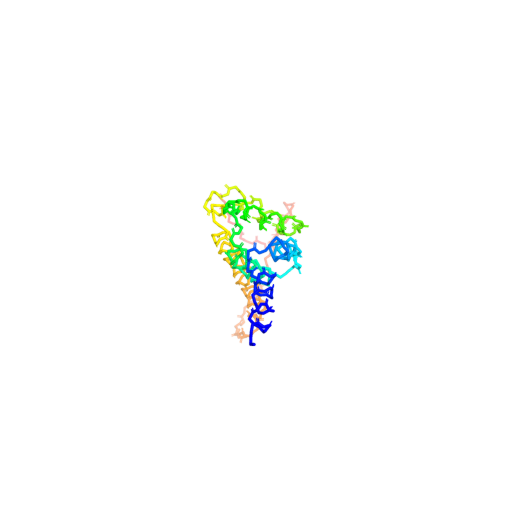O O . GLN A 1 114 ? -11.306 -9.965 22.949 1.00 68.19 114 GLN A O 1
ATOM 910 N N . LYS A 1 115 ? -9.609 -8.488 22.991 1.00 65.12 115 LYS A N 1
ATOM 911 C CA . LYS A 1 115 ? -8.998 -9.018 24.219 1.00 65.12 115 LYS A CA 1
ATOM 912 C C . LYS A 1 115 ? -9.842 -8.695 25.449 1.00 65.12 115 LYS A C 1
ATOM 914 O O . LYS A 1 115 ? -10.120 -9.604 26.222 1.00 65.12 115 LYS A O 1
ATOM 919 N N . THR A 1 116 ? -10.344 -7.464 25.561 1.00 61.62 116 THR A N 1
ATOM 920 C CA . THR A 1 116 ? -11.197 -7.049 26.688 1.00 61.62 116 THR A CA 1
ATOM 921 C C . THR A 1 116 ?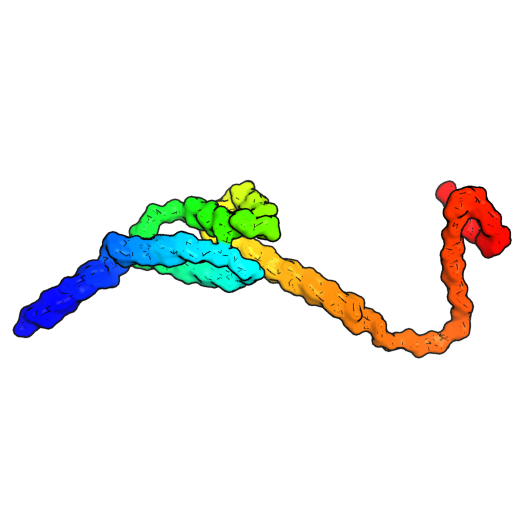 -12.474 -7.892 26.774 1.00 61.62 116 THR A C 1
ATOM 923 O O . THR A 1 116 ? -12.812 -8.392 27.842 1.00 61.62 116 THR A O 1
ATOM 926 N N . HIS A 1 117 ? -13.125 -8.174 25.638 1.00 53.03 117 HIS A N 1
ATOM 927 C CA . HIS A 1 117 ? -14.310 -9.041 25.617 1.00 53.03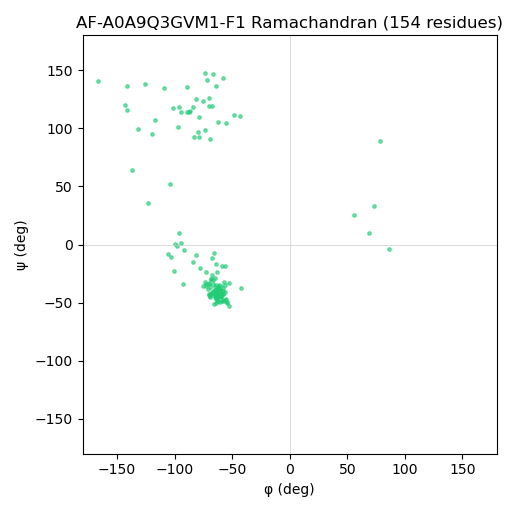 117 HIS A CA 1
ATOM 928 C C . HIS A 1 117 ? -14.022 -10.516 25.944 1.00 53.03 117 HIS A C 1
ATOM 930 O O . HIS A 1 117 ? -14.894 -11.201 26.477 1.00 53.03 117 HIS A O 1
ATOM 936 N N . LYS A 1 118 ? -12.821 -11.028 25.639 1.00 51.09 118 LYS A N 1
ATOM 937 C CA . LYS A 1 118 ? -12.423 -12.396 26.017 1.00 51.09 118 LYS A CA 1
ATOM 938 C C . LYS A 1 118 ? -12.091 -12.517 27.505 1.00 51.09 118 LYS A C 1
ATOM 940 O O . LYS A 1 118 ? -12.401 -13.545 28.099 1.00 51.09 118 LYS A O 1
ATOM 945 N N . GLU A 1 119 ? -11.493 -11.489 28.100 1.00 50.94 119 GLU A N 1
ATOM 946 C CA . GLU A 1 119 ? -11.142 -11.467 29.526 1.00 50.94 119 GLU A CA 1
ATOM 947 C C . GLU A 1 119 ? -12.378 -11.305 30.427 1.00 50.94 119 GLU A C 1
ATOM 949 O O . GLU A 1 119 ? -12.467 -11.974 31.458 1.00 50.94 119 GLU A O 1
ATOM 954 N N . GLU A 1 120 ? -13.382 -10.529 30.003 1.00 48.12 120 GLU A N 1
ATOM 955 C CA . GLU A 1 120 ? -14.674 -10.428 30.703 1.00 48.12 120 GLU A CA 1
ATOM 956 C C . GLU A 1 120 ? -15.481 -11.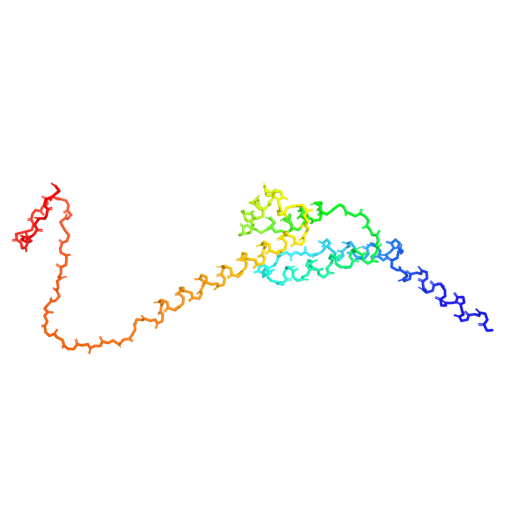738 30.654 1.00 48.12 120 GLU A C 1
ATOM 958 O O . GLU A 1 120 ? -16.188 -12.067 31.605 1.00 48.12 120 GLU A O 1
ATOM 963 N N . GLN A 1 121 ? -15.337 -12.535 29.589 1.00 48.22 121 GLN A N 1
ATOM 964 C CA . GLN A 1 121 ? -15.997 -13.842 29.471 1.00 48.22 121 GLN A CA 1
ATOM 965 C C . GLN A 1 121 ? -15.242 -14.989 30.165 1.00 48.22 121 GLN A C 1
ATOM 967 O O . GLN A 1 121 ? -15.830 -16.047 30.383 1.00 48.22 121 GLN A O 1
ATOM 972 N N . GLN A 1 122 ? -13.967 -14.807 30.531 1.00 42.88 122 GLN A N 1
ATOM 973 C CA . GLN A 1 122 ? -13.177 -15.809 31.266 1.00 42.88 122 GLN A CA 1
ATOM 974 C C . GLN A 1 122 ? -13.005 -15.497 32.762 1.00 42.88 122 GLN A C 1
ATOM 976 O O . GLN A 1 122 ? -12.610 -16.384 33.515 1.00 42.88 122 GLN A O 1
ATOM 981 N N . SER A 1 123 ? -13.368 -14.295 33.223 1.00 43.75 123 SER A N 1
ATOM 982 C CA . SER A 1 123 ? -13.296 -13.899 34.639 1.00 43.75 123 SER A CA 1
ATOM 983 C C . SER A 1 123 ? -14.665 -13.896 35.326 1.00 43.75 123 SER A C 1
ATOM 985 O O . SER A 1 123 ? -15.058 -12.920 35.952 1.00 43.75 123 SER A O 1
ATOM 987 N N . THR A 1 124 ? -15.414 -14.994 35.235 1.00 51.62 124 THR A N 1
ATOM 988 C CA . THR A 1 124 ? -16.533 -15.273 36.157 1.00 51.62 124 THR A CA 1
ATOM 989 C C . THR A 1 124 ? -16.516 -16.742 36.578 1.00 51.62 124 THR A C 1
ATOM 991 O O . THR A 1 124 ? -17.423 -17.514 36.288 1.00 51.62 124 THR A O 1
ATOM 994 N N . ALA A 1 125 ? -15.465 -17.152 37.292 1.00 44.91 125 ALA A N 1
ATOM 995 C CA . ALA A 1 125 ? -15.492 -18.391 38.063 1.00 44.91 125 ALA A CA 1
ATOM 996 C C . ALA A 1 125 ? -14.717 -18.251 39.386 1.00 44.91 125 ALA A C 1
ATOM 998 O O . ALA A 1 125 ? -13.512 -18.026 39.387 1.00 44.91 125 ALA A O 1
ATOM 999 N N . LEU A 1 126 ? -15.460 -18.469 40.483 1.00 42.91 126 LEU A N 1
ATOM 1000 C CA . LEU A 1 126 ? -15.055 -18.802 41.860 1.00 42.91 126 LEU A CA 1
ATOM 1001 C C . LEU A 1 126 ? -14.525 -17.686 42.783 1.00 42.91 126 LEU A C 1
ATOM 1003 O O . LEU A 1 126 ? -13.329 -17.570 43.017 1.00 42.91 126 LEU A O 1
ATOM 1007 N N . ILE A 1 127 ? -15.454 -17.036 43.499 1.00 37.69 127 ILE A N 1
ATOM 1008 C CA . ILE A 1 127 ? -15.363 -16.927 44.967 1.00 37.69 127 ILE A CA 1
ATOM 1009 C C . ILE A 1 127 ? -16.731 -17.311 45.549 1.00 37.69 127 ILE A C 1
ATOM 1011 O O . ILE A 1 127 ? -17.666 -16.515 45.569 1.00 37.69 127 ILE A O 1
ATOM 1015 N N . SER A 1 128 ? -16.858 -18.555 46.015 1.00 37.88 128 SER A N 1
ATOM 1016 C CA . SER A 1 128 ? -17.922 -18.951 46.939 1.00 37.88 128 SER A CA 1
ATOM 1017 C C . SER A 1 128 ? -17.523 -18.497 48.340 1.00 37.88 128 SER A C 1
ATOM 1019 O O . SER A 1 128 ? -16.831 -19.215 49.056 1.00 37.88 128 SER A O 1
ATOM 1021 N N . THR A 1 129 ? -17.950 -17.304 48.745 1.00 36.81 129 THR A N 1
ATOM 1022 C CA . THR A 1 129 ? -18.020 -16.958 50.164 1.00 36.81 129 THR A CA 1
ATOM 1023 C C . THR A 1 129 ? -19.369 -17.408 50.703 1.00 36.81 129 THR A C 1
ATOM 1025 O O . THR A 1 129 ? -20.429 -16.917 50.324 1.00 36.81 129 THR A O 1
ATOM 1028 N N . SER A 1 130 ? -19.310 -18.386 51.602 1.00 46.59 130 SER A N 1
ATOM 1029 C CA . SER A 1 130 ? -20.389 -18.723 52.519 1.00 46.59 130 SER A CA 1
ATOM 1030 C C . SER A 1 130 ? -20.787 -17.474 53.311 1.00 46.59 130 SER A C 1
ATOM 1032 O O . SER A 1 130 ? -20.109 -17.099 54.266 1.00 46.59 130 SER A O 1
ATOM 1034 N N . SER A 1 131 ? -21.915 -16.866 52.963 1.00 35.25 131 SER A N 1
ATOM 1035 C CA . SER A 1 131 ? -22.735 -16.156 53.937 1.00 35.25 131 SER A CA 1
ATOM 1036 C C . SER A 1 131 ? -24.198 -16.408 53.613 1.00 35.25 131 SER A C 1
ATOM 1038 O O . SER A 1 131 ? -24.687 -16.009 52.557 1.00 35.25 131 SER A O 1
ATOM 1040 N N . ASN A 1 132 ? -24.884 -17.080 54.532 1.00 46.38 132 ASN A N 1
ATOM 1041 C CA . ASN A 1 132 ? -26.335 -17.113 54.595 1.00 46.38 132 ASN A CA 1
ATOM 1042 C C . ASN A 1 132 ? -26.876 -15.685 54.479 1.00 46.38 132 ASN A C 1
ATOM 1044 O O . ASN A 1 132 ? -26.674 -14.898 55.398 1.00 46.38 132 ASN A O 1
ATOM 1048 N N . ASN A 1 133 ? -27.538 -15.365 53.368 1.00 42.12 133 ASN A N 1
ATOM 1049 C CA . ASN A 1 133 ? -28.696 -14.476 53.334 1.00 42.12 133 ASN A CA 1
ATOM 1050 C C . ASN A 1 133 ? -29.406 -14.585 51.973 1.00 42.12 133 ASN A C 1
ATOM 1052 O O . ASN A 1 133 ? -28.749 -14.762 50.946 1.00 42.12 133 ASN A O 1
ATOM 1056 N N . PRO A 1 134 ? -30.749 -14.563 51.974 1.00 41.66 134 PRO A N 1
ATOM 1057 C CA . PRO A 1 134 ? -31.560 -15.044 50.868 1.00 41.66 134 PRO A CA 1
ATOM 1058 C C . PRO A 1 134 ? -31.516 -14.089 49.676 1.00 41.66 134 PRO A C 1
ATOM 1060 O O . PRO A 1 134 ? -31.430 -12.870 49.817 1.00 41.66 134 PRO A O 1
ATOM 1063 N N . SER A 1 135 ? -31.608 -14.685 48.494 1.00 38.81 135 SER A N 1
ATOM 1064 C CA . SER A 1 135 ? -31.787 -14.045 47.198 1.00 38.81 135 SER A CA 1
ATOM 1065 C C . SER A 1 135 ? -32.832 -12.928 47.255 1.00 38.81 135 SER A C 1
ATOM 1067 O O . SER A 1 135 ? -34.032 -13.176 47.370 1.00 38.81 135 SER A O 1
ATOM 1069 N N . CYS A 1 136 ? -32.376 -11.680 47.125 1.00 39.66 136 CYS A N 1
ATOM 1070 C CA . CYS A 1 136 ? -33.253 -10.551 46.851 1.00 39.66 136 CYS A CA 1
ATOM 1071 C C . CYS A 1 136 ? -33.779 -10.700 45.417 1.00 39.66 136 CYS A C 1
ATOM 1073 O O . CYS A 1 136 ? -33.142 -10.297 44.444 1.00 39.66 136 CYS A O 1
ATOM 1075 N N . LEU A 1 137 ? -34.920 -11.374 45.290 1.00 43.38 137 LEU A N 1
ATOM 1076 C CA . LEU A 1 137 ? -35.732 -11.406 44.083 1.00 43.38 137 LEU A CA 1
ATOM 1077 C C . LEU A 1 137 ? -36.210 -9.975 43.811 1.00 43.38 137 LEU A C 1
ATOM 1079 O O . LEU A 1 137 ? -37.083 -9.457 44.507 1.00 43.38 137 LEU A O 1
ATOM 1083 N N . VAL A 1 138 ? -35.621 -9.321 42.812 1.00 49.03 138 VAL A N 1
ATOM 1084 C CA . VAL A 1 138 ? -36.091 -8.016 42.343 1.00 49.03 138 VAL A CA 1
ATOM 1085 C C . VAL A 1 138 ? -37.390 -8.244 41.568 1.00 49.03 138 VAL A C 1
ATOM 1087 O O . VAL A 1 138 ? -37.377 -8.642 40.404 1.00 49.03 138 VAL A O 1
ATOM 1090 N N . TYR A 1 139 ? -38.525 -8.032 42.231 1.00 50.25 139 TYR A N 1
ATOM 1091 C CA . TYR A 1 139 ? -39.838 -8.040 41.591 1.00 50.25 139 TYR A CA 1
ATOM 1092 C C . TYR A 1 139 ? -40.063 -6.707 40.875 1.00 50.25 139 TYR A C 1
ATOM 1094 O O . TYR A 1 139 ? -40.261 -5.670 41.508 1.00 50.25 139 TYR A O 1
ATOM 1102 N N . TYR A 1 140 ? -40.057 -6.730 39.544 1.00 52.59 140 TYR A N 1
ATOM 1103 C CA . TYR A 1 140 ? -40.477 -5.588 38.739 1.00 52.59 140 TYR A CA 1
ATOM 1104 C C . TYR A 1 140 ? -42.005 -5.555 38.634 1.00 52.59 140 TYR A C 1
ATOM 1106 O O . TYR A 1 140 ? -42.628 -6.524 38.200 1.00 52.59 140 TYR A O 1
ATOM 1114 N N . CYS A 1 141 ? -42.615 -4.426 38.999 1.00 53.12 141 CYS A N 1
ATOM 1115 C CA . CYS A 1 141 ? -44.028 -4.172 38.732 1.00 53.12 141 CYS A CA 1
ATOM 1116 C C . CYS A 1 141 ? -44.180 -3.721 37.273 1.00 53.12 141 CYS A C 1
ATOM 1118 O O . CYS A 1 141 ? -43.988 -2.548 36.960 1.00 53.12 141 CYS A O 1
ATOM 1120 N N . ALA A 1 142 ? -44.517 -4.642 36.374 1.00 48.28 142 ALA A N 1
ATOM 1121 C CA . ALA A 1 142 ? -44.987 -4.286 35.040 1.00 48.28 142 ALA A CA 1
ATOM 1122 C C . ALA A 1 142 ? -46.517 -4.111 35.064 1.00 48.28 142 ALA A C 1
ATOM 1124 O O . ALA A 1 142 ? -47.228 -4.936 35.633 1.00 48.28 142 ALA A O 1
ATOM 1125 N N . ASN A 1 143 ? -47.015 -3.049 34.420 1.00 49.34 143 ASN A N 1
ATOM 1126 C CA . ASN A 1 143 ? -48.439 -2.768 34.162 1.00 49.34 143 ASN A CA 1
ATOM 1127 C C . ASN A 1 143 ? -49.312 -2.316 35.350 1.00 49.34 143 ASN A C 1
ATOM 1129 O O . ASN A 1 143 ? -50.505 -2.599 35.375 1.00 49.34 143 ASN A O 1
ATOM 1133 N N . GLY A 1 144 ? -48.758 -1.570 36.312 1.00 56.75 144 GLY A N 1
ATOM 1134 C CA . GLY A 1 144 ? -49.572 -0.835 37.297 1.00 56.75 144 GLY A CA 1
ATOM 1135 C C . GLY A 1 144 ? -50.335 -1.698 38.310 1.00 56.75 144 GLY A C 1
ATOM 1136 O O . GLY A 1 144 ? -51.148 -1.173 39.065 1.00 56.75 144 GLY A O 1
ATOM 1137 N N . ILE A 1 145 ? -50.064 -3.004 38.366 1.00 57.56 145 ILE A N 1
ATOM 1138 C CA . ILE A 1 145 ? -50.598 -3.890 39.401 1.00 57.56 145 ILE A CA 1
ATOM 1139 C C . ILE A 1 145 ? -49.614 -3.885 40.573 1.00 57.56 145 ILE A C 1
ATOM 1141 O O . ILE A 1 145 ? -48.470 -4.326 40.449 1.00 57.56 145 ILE A O 1
ATOM 1145 N N . LEU A 1 146 ? -50.057 -3.349 41.711 1.00 55.56 146 LEU A N 1
ATOM 1146 C CA . LEU A 1 146 ? -49.297 -3.341 42.960 1.00 55.56 146 LEU A CA 1
ATOM 1147 C C . LEU A 1 146 ? -49.160 -4.772 43.492 1.00 55.56 146 LEU A C 1
ATOM 1149 O O . LEU A 1 146 ? -50.154 -5.428 43.797 1.00 55.56 146 LEU A O 1
ATOM 1153 N N . ASN A 1 147 ? -47.922 -5.250 43.619 1.00 56.97 147 ASN A N 1
ATOM 1154 C CA . ASN A 1 147 ? -47.619 -6.492 44.321 1.00 56.97 147 ASN A CA 1
ATOM 1155 C C . ASN A 1 147 ? -47.514 -6.195 45.832 1.00 56.97 147 ASN A C 1
ATOM 1157 O O . ASN A 1 147 ? -46.624 -5.435 46.220 1.00 56.97 147 ASN A O 1
ATOM 1161 N N . PRO A 1 148 ? -48.363 -6.785 46.696 1.00 58.88 148 PRO A N 1
ATOM 1162 C CA . PRO A 1 148 ? -48.382 -6.498 48.135 1.00 58.88 148 PRO A CA 1
ATOM 1163 C C . PRO A 1 148 ? -47.111 -6.931 48.889 1.00 58.88 148 PRO A C 1
ATOM 1165 O O . PRO A 1 148 ? -46.966 -6.609 50.064 1.00 58.88 148 PRO A O 1
ATOM 1168 N N . LEU A 1 149 ? -46.184 -7.642 48.237 1.00 54.72 149 LEU A N 1
ATOM 1169 C CA . LEU A 1 149 ? -44.899 -8.054 48.814 1.00 54.72 149 LEU A CA 1
ATOM 1170 C C . LEU A 1 149 ? -43.751 -7.061 48.554 1.00 54.72 149 LEU A C 1
ATOM 1172 O O . LEU A 1 149 ? -42.649 -7.267 49.058 1.00 54.72 149 LEU A O 1
ATOM 1176 N N . ASN A 1 150 ? -43.978 -5.995 47.780 1.00 54.75 150 ASN A N 1
ATOM 1177 C CA . ASN A 1 150 ? -42.959 -4.989 47.481 1.00 54.75 150 ASN A CA 1
ATOM 1178 C C . ASN A 1 150 ? -43.110 -3.779 48.423 1.00 54.75 150 ASN A C 1
ATOM 1180 O O . ASN A 1 150 ? -43.990 -2.944 48.232 1.00 54.75 150 ASN A O 1
ATOM 1184 N N . THR A 1 151 ? -42.281 -3.690 49.467 1.00 55.06 151 THR A N 1
ATOM 1185 C CA . THR A 1 151 ? -42.392 -2.658 50.522 1.00 55.06 151 THR A CA 1
ATOM 1186 C C . THR A 1 151 ? -41.523 -1.421 50.290 1.00 55.06 151 THR A C 1
ATOM 1188 O O . THR A 1 151 ?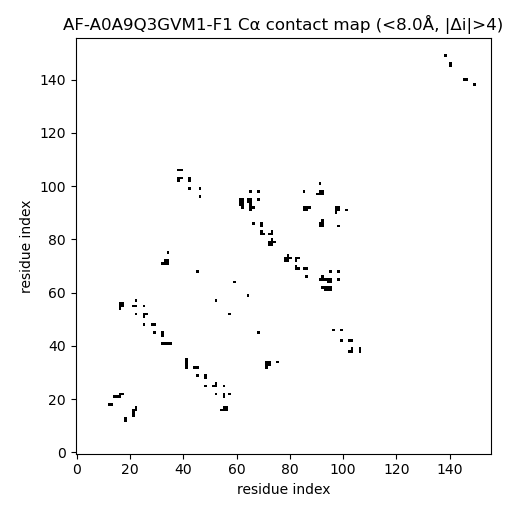 -41.543 -0.495 51.099 1.00 55.06 151 THR A O 1
ATOM 1191 N N . THR A 1 152 ? -40.773 -1.356 49.188 1.00 53.28 152 THR A N 1
ATOM 1192 C CA . THR A 1 152 ? -39.875 -0.231 48.904 1.00 53.28 152 THR A CA 1
ATOM 1193 C C . THR A 1 152 ? -40.256 0.467 47.607 1.00 53.28 152 THR A C 1
ATOM 1195 O O . THR A 1 152 ? -39.800 0.097 46.528 1.00 53.28 152 THR A O 1
ATOM 1198 N N . HIS A 1 153 ? -41.046 1.532 47.722 1.00 49.94 153 HIS A N 1
ATOM 1199 C CA . HIS A 1 153 ? -41.136 2.559 46.689 1.00 49.94 153 HIS A CA 1
ATOM 1200 C C . HIS A 1 153 ? -40.194 3.706 47.068 1.00 49.94 153 HIS A C 1
ATOM 1202 O O . HIS A 1 153 ? -40.365 4.327 48.115 1.00 49.94 153 HIS A O 1
ATOM 1208 N N . LYS A 1 154 ? -39.191 3.988 46.228 1.00 47.62 154 LYS A N 1
ATOM 1209 C CA . LYS A 1 154 ? -38.498 5.282 46.256 1.00 47.62 154 LYS A CA 1
ATOM 1210 C C . LYS A 1 154 ? -39.284 6.242 45.358 1.00 47.62 154 LYS A C 1
ATOM 1212 O O . LYS A 1 154 ? -39.363 5.968 44.161 1.00 47.62 154 LYS A O 1
ATOM 1217 N N . PRO A 1 155 ? -39.894 7.306 45.899 1.00 43.09 155 PRO A N 1
ATOM 1218 C CA . PRO A 1 155 ? -40.455 8.360 45.068 1.00 43.09 155 PRO A CA 1
ATOM 1219 C C . PRO A 1 155 ? -39.316 9.186 44.451 1.00 43.09 155 PRO A C 1
ATOM 1221 O O . PRO A 1 155 ? -38.295 9.412 45.105 1.00 43.09 155 PRO A O 1
ATOM 1224 N N . ASN A 1 156 ? -39.497 9.589 43.190 1.00 39.16 156 ASN A N 1
ATOM 1225 C CA . ASN A 1 156 ? -38.781 10.727 42.606 1.00 39.16 156 ASN A CA 1
ATOM 1226 C C . ASN A 1 156 ? -39.309 12.030 43.207 1.00 39.16 156 ASN A C 1
ATOM 1228 O O . ASN A 1 156 ? -40.533 12.081 43.470 1.00 39.16 156 ASN A O 1
#

Foldseek 3Di:
DVPVVVVVVVVCVVPPLQDPVNLVVLVVQQLPQADDPDLVVSLVSLVVSVVSNVRSVDDDQQLVSLLSSLVSQCVDPVCVVVSVVLNPDPQLRNGNVSVSVVSVVVVVVVVVVVVVVVVVVVPPDDDPDDDDDDDPPPDDDDPPDDDPPDPDDDDD